Protein AF-A0A2E2ZI51-F1 (afdb_monomer)

Nearest PDB structures (foldseek):
  8xr2-assembly2_I  TM=8.487E-01  e=8.712E-02  Streptomyces xinghaiensis
  8jwk-assembly2_K  TM=8.325E-01  e=8.712E-02  Streptomyces xinghaiensis
  8jwl-assembly1_C  TM=8.204E-01  e=9.314E-02  Streptomyces xinghaiensis
  8jwo-assembly1_A  TM=8.372E-01  e=1.138E-01  Streptomyces xinghaiensis
  8jwo-assembly2_I  TM=8.409E-01  e=1.943E-01  Streptomyces xinghaiensis

Solvent-accessible surface area (backbone atoms only — not comparable to full-atom values): 4201 Å² total; per-residue (Å²): 107,45,73,83,72,71,41,60,64,68,25,55,62,57,44,53,58,55,33,32,90,90,39,90,74,72,86,82,86,55,91,48,71,67,46,44,54,47,51,57,54,30,71,67,57,85,73,64,69,64,59,58,55,49,34,28,75,70,64,76,42,65,78,83,59,60,113

Sequence (67 aa):
ICERYQVPLKAVALQFGLKHPAVISTIPGPRNSDHMLENIKMSQVDINPDLWEELKHENLIDNNCPL

Mean predicted aligned error: 2.42 Å

Radius of gyration: 12.53 Å; Cα contacts (8 Å, |Δi|>4): 54; chains: 1; bounding box: 23×29×34 Å

pLDDT: mean 95.57, std 2.64, range [86.25, 98.31]

Secondary structure (DSSP, 8-state):
-TTTTT--HHHHHHHHGGGSTT--------SSHHHHHHHHHHHT----HHHHHHHHHTTSS-TT---

Structure (mmCIF, N/CA/C/O backbone):
data_AF-A0A2E2ZI51-F1
#
_entry.id   AF-A0A2E2ZI51-F1
#
loop_
_atom_site.group_PDB
_atom_site.id
_atom_site.type_symbol
_atom_site.label_atom_id
_atom_site.label_alt_id
_atom_site.label_comp_id
_atom_site.label_asym_id
_atom_site.label_entity_id
_atom_site.label_seq_id
_atom_site.pdbx_PDB_ins_code
_atom_site.Cartn_x
_atom_site.Cartn_y
_atom_site.Cartn_z
_atom_site.occupancy
_atom_site.B_iso_or_equiv
_atom_site.auth_seq_id
_atom_site.auth_comp_id
_atom_site.auth_asym_id
_atom_site.auth_atom_id
_atom_site.pdbx_PDB_model_num
ATOM 1 N N . ILE A 1 1 ? 3.101 -13.053 6.095 1.00 96.75 1 ILE A N 1
ATOM 2 C CA . ILE A 1 1 ? 1.748 -12.534 5.776 1.00 96.75 1 ILE A CA 1
ATOM 3 C C . ILE A 1 1 ? 1.561 -12.472 4.266 1.00 96.75 1 ILE A C 1
ATOM 5 O O . ILE A 1 1 ? 0.960 -13.395 3.744 1.00 96.75 1 ILE A O 1
ATOM 9 N N . CYS A 1 2 ? 2.165 -11.513 3.551 1.00 97.88 2 CYS A N 1
ATOM 10 C CA . CYS A 1 2 ? 2.029 -11.376 2.089 1.00 97.88 2 CYS A CA 1
ATOM 11 C C . CYS A 1 2 ? 2.190 -12.697 1.306 1.00 97.88 2 CYS A C 1
ATOM 13 O O . CYS A 1 2 ? 1.327 -13.038 0.508 1.00 97.88 2 CYS A O 1
ATOM 15 N N . GLU A 1 3 ? 3.230 -13.487 1.601 1.00 97.81 3 GLU A N 1
ATOM 16 C CA . GLU A 1 3 ? 3.441 -14.805 0.975 1.00 97.81 3 GLU A CA 1
ATOM 17 C C . GLU A 1 3 ? 2.298 -15.800 1.233 1.00 97.81 3 GLU A C 1
ATOM 19 O O . GLU A 1 3 ? 1.895 -16.508 0.315 1.00 97.81 3 GLU A O 1
ATOM 24 N N . ARG A 1 4 ? 1.727 -15.829 2.450 1.00 97.69 4 ARG A N 1
ATOM 25 C CA . ARG A 1 4 ? 0.587 -16.703 2.787 1.00 97.69 4 ARG A CA 1
ATOM 26 C C . ARG A 1 4 ? -0.664 -16.335 1.993 1.00 97.69 4 ARG A C 1
ATOM 28 O O . ARG A 1 4 ? -1.363 -17.223 1.525 1.00 97.69 4 ARG A O 1
ATOM 35 N N . TYR A 1 5 ? -0.905 -15.038 1.817 1.00 98.06 5 TYR A N 1
ATOM 36 C CA . TYR A 1 5 ? -1.996 -14.514 0.989 1.00 98.06 5 TYR A CA 1
ATOM 37 C C . TYR A 1 5 ? -1.672 -14.520 -0.510 1.00 98.06 5 TYR A C 1
ATOM 39 O O . TYR A 1 5 ? -2.514 -14.126 -1.307 1.00 98.06 5 TYR A O 1
ATOM 47 N N . GLN A 1 6 ? -0.464 -14.943 -0.904 1.00 97.88 6 GLN A N 1
ATOM 48 C CA . GLN A 1 6 ? 0.012 -14.937 -2.291 1.00 97.88 6 GLN A CA 1
ATOM 49 C C . GLN A 1 6 ? -0.041 -13.549 -2.956 1.00 97.88 6 GLN A C 1
ATOM 51 O O . GLN A 1 6 ? -0.164 -13.426 -4.174 1.00 97.88 6 GLN A O 1
ATOM 56 N N . VAL A 1 7 ? 0.106 -12.488 -2.158 1.00 98.31 7 VAL A N 1
ATOM 57 C CA . VAL A 1 7 ? 0.130 -11.100 -2.632 1.00 98.31 7 VAL A CA 1
ATOM 58 C C . VAL A 1 7 ? 1.580 -10.604 -2.662 1.00 98.31 7 VAL A C 1
ATOM 60 O O . VAL A 1 7 ? 2.293 -10.735 -1.664 1.00 98.31 7 VAL A O 1
ATOM 63 N N . PRO A 1 8 ? 2.060 -9.993 -3.761 1.00 98.19 8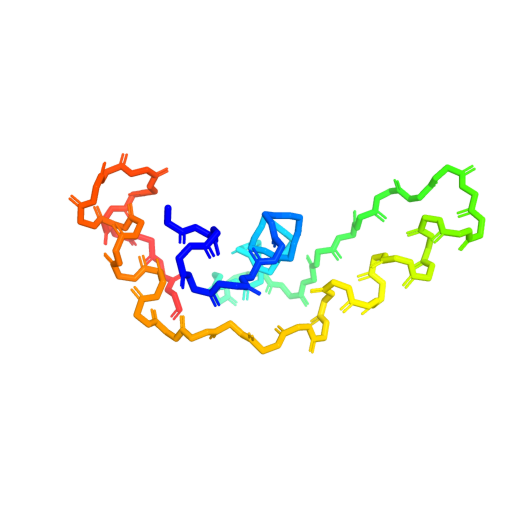 PRO A N 1
ATOM 64 C CA . PRO A 1 8 ? 3.379 -9.370 -3.785 1.00 98.19 8 PRO A CA 1
ATOM 65 C C . PRO A 1 8 ? 3.482 -8.227 -2.766 1.00 98.19 8 PRO A C 1
ATOM 67 O O . PRO A 1 8 ? 2.652 -7.321 -2.767 1.00 98.19 8 PRO A O 1
ATOM 70 N N . LEU A 1 9 ? 4.554 -8.189 -1.968 1.00 97.44 9 LEU A N 1
ATOM 71 C CA . LEU A 1 9 ? 4.774 -7.127 -0.971 1.00 97.44 9 LEU A CA 1
ATOM 72 C C . LEU A 1 9 ? 4.693 -5.711 -1.574 1.00 97.44 9 LEU A C 1
ATOM 74 O O . LEU A 1 9 ? 4.106 -4.811 -0.983 1.00 97.44 9 LEU A O 1
ATOM 78 N N . LYS A 1 10 ? 5.235 -5.521 -2.782 1.00 96.06 10 LYS A N 1
ATOM 79 C CA . LYS A 1 10 ? 5.167 -4.254 -3.530 1.00 96.06 10 LYS A CA 1
ATOM 80 C C . LYS A 1 10 ? 3.734 -3.810 -3.858 1.00 96.06 10 LYS A C 1
ATOM 82 O O . LYS A 1 10 ? 3.490 -2.611 -3.894 1.00 96.06 10 LYS A O 1
ATOM 87 N N . ALA A 1 11 ? 2.793 -4.739 -4.058 1.00 97.81 11 ALA A N 1
ATOM 88 C CA . ALA A 1 11 ? 1.383 -4.402 -4.255 1.00 97.81 11 ALA A CA 1
ATOM 89 C C . ALA A 1 11 ? 0.762 -3.872 -2.960 1.00 97.81 11 ALA A C 1
ATOM 91 O O . ALA A 1 11 ? 0.140 -2.815 -2.978 1.00 97.81 11 ALA A O 1
ATOM 92 N N . VAL A 1 12 ? 1.018 -4.547 -1.834 1.00 97.75 12 VAL A N 1
ATOM 93 C CA . VAL A 1 12 ? 0.572 -4.096 -0.505 1.00 97.75 12 VAL A CA 1
ATOM 94 C C . VAL A 1 12 ? 1.135 -2.711 -0.194 1.00 97.75 12 VAL A C 1
ATOM 96 O O . VAL A 1 12 ? 0.382 -1.799 0.119 1.00 97.75 12 VAL A O 1
ATOM 99 N N . ALA A 1 13 ? 2.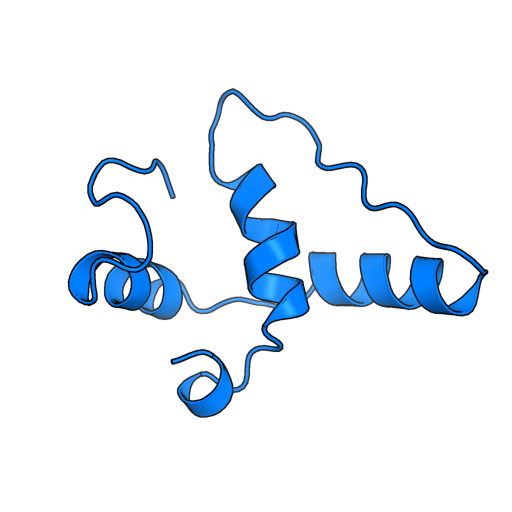444 -2.511 -0.356 1.00 95.81 13 ALA A N 1
ATOM 100 C CA . ALA A 1 13 ? 3.077 -1.219 -0.093 1.00 95.81 13 ALA A CA 1
ATOM 101 C C . ALA A 1 13 ? 2.521 -0.094 -0.985 1.00 95.81 13 ALA A C 1
ATOM 103 O O . ALA A 1 13 ? 2.264 1.006 -0.500 1.00 95.81 13 ALA A O 1
ATOM 104 N N . LEU A 1 14 ? 2.309 -0.369 -2.278 1.00 95.56 14 LEU A N 1
ATOM 105 C CA . LEU A 1 14 ? 1.775 0.611 -3.223 1.00 95.56 14 LEU A CA 1
ATOM 106 C C . LEU A 1 14 ? 0.321 0.984 -2.909 1.00 95.56 14 LEU A C 1
ATOM 108 O O . LEU A 1 14 ? -0.026 2.162 -2.916 1.00 95.56 14 LEU A O 1
ATOM 112 N N . GLN A 1 15 ? -0.526 -0.009 -2.636 1.00 95.94 15 GLN A N 1
ATOM 113 C CA . GLN A 1 15 ? -1.952 0.211 -2.397 1.00 95.94 15 GLN A CA 1
ATOM 114 C C . GLN A 1 15 ? -2.248 0.720 -0.983 1.00 95.94 15 GLN A C 1
ATOM 116 O O . GLN A 1 15 ? -3.270 1.373 -0.795 1.00 95.94 15 GLN A O 1
ATOM 121 N N . PHE A 1 16 ? -1.353 0.506 -0.011 1.00 95.62 16 PHE A N 1
ATOM 122 C CA . PHE A 1 16 ? -1.500 1.028 1.351 1.00 95.62 16 PHE A CA 1
ATOM 123 C C . PHE A 1 16 ? -1.680 2.551 1.369 1.00 95.62 16 PHE A C 1
ATOM 125 O O . PHE A 1 16 ? -2.560 3.062 2.056 1.00 95.62 16 PHE A O 1
ATOM 132 N N . GLY A 1 17 ? -0.910 3.281 0.552 1.00 91.88 17 GLY A N 1
ATOM 133 C CA . GLY A 1 17 ? -1.044 4.737 0.438 1.00 91.88 17 GLY A CA 1
ATOM 134 C C . GLY A 1 17 ? -2.443 5.185 0.002 1.00 91.88 17 GLY A C 1
ATOM 135 O O . GLY A 1 17 ? -2.909 6.233 0.432 1.00 91.88 17 GLY A O 1
ATOM 136 N N . LEU A 1 18 ? -3.145 4.369 -0.789 1.00 92.12 18 LEU A N 1
ATOM 137 C CA . LEU A 1 18 ? -4.494 4.650 -1.291 1.00 92.12 18 LEU A CA 1
ATOM 138 C C . LEU A 1 18 ? -5.609 4.270 -0.308 1.00 92.12 18 LEU A C 1
ATOM 140 O O . LEU A 1 18 ? -6.778 4.510 -0.600 1.00 92.12 18 LEU A O 1
ATOM 144 N N . LYS A 1 19 ? -5.279 3.670 0.840 1.00 92.88 19 LYS A N 1
ATOM 145 C CA . LYS A 1 19 ? -6.280 3.250 1.824 1.00 92.88 19 LYS A CA 1
ATOM 146 C C . LYS A 1 19 ? -6.803 4.373 2.711 1.00 92.88 19 LYS A C 1
ATOM 148 O O . LYS A 1 19 ? -7.886 4.268 3.277 1.00 92.88 19 LYS A O 1
ATOM 153 N N . HIS A 1 20 ? -6.087 5.489 2.772 1.00 93.25 20 HIS A N 1
ATOM 154 C CA . HIS A 1 20 ? -6.524 6.639 3.544 1.00 93.25 20 HIS A CA 1
ATOM 155 C C . HIS A 1 20 ? -7.452 7.548 2.711 1.00 93.25 20 HIS A C 1
ATOM 157 O O . HIS A 1 20 ? -7.041 8.003 1.646 1.00 93.25 20 HIS A O 1
ATOM 163 N N . PRO A 1 21 ? -8.651 7.935 3.199 1.00 92.06 21 PRO A N 1
ATOM 164 C CA . PRO A 1 21 ? -9.620 8.727 2.422 1.00 92.06 21 PRO A CA 1
ATOM 165 C C . PRO A 1 21 ? -9.115 10.122 2.017 1.00 92.06 21 PRO A C 1
ATOM 167 O O . PRO A 1 21 ? -9.577 10.697 1.037 1.00 92.06 21 PRO A O 1
ATOM 170 N N . ALA A 1 22 ? -8.153 10.677 2.758 1.00 94.88 22 ALA A N 1
ATOM 171 C CA . ALA A 1 22 ? -7.477 11.927 2.391 1.00 94.88 22 ALA A CA 1
ATOM 172 C C . ALA A 1 22 ? -6.459 11.791 1.236 1.00 94.88 22 ALA A C 1
ATOM 174 O O . ALA A 1 22 ? -5.955 12.805 0.755 1.00 94.88 22 ALA A O 1
ATOM 175 N N . VAL A 1 23 ? -6.121 10.572 0.801 1.00 93.50 23 VAL A N 1
ATOM 176 C CA . VAL A 1 23 ? -5.148 10.333 -0.270 1.00 93.50 23 VAL A CA 1
ATOM 177 C C . VAL A 1 23 ? -5.882 10.058 -1.576 1.00 93.50 23 VAL A C 1
ATOM 179 O O . VAL A 1 23 ? -6.502 9.019 -1.761 1.00 93.50 23 VAL A O 1
ATOM 182 N N . ILE A 1 24 ? -5.769 10.996 -2.514 1.00 93.94 24 ILE A N 1
ATOM 183 C CA . ILE A 1 24 ? -6.393 10.879 -3.840 1.00 93.94 24 ILE A CA 1
ATOM 184 C C . ILE A 1 24 ? -5.552 10.074 -4.840 1.00 93.94 24 ILE A C 1
ATOM 186 O O . ILE A 1 24 ? -6.068 9.622 -5.858 1.00 93.94 24 ILE A O 1
ATOM 190 N N . SER A 1 25 ? -4.241 9.959 -4.610 1.00 92.62 25 SER A N 1
ATOM 191 C CA . SER A 1 25 ? -3.308 9.324 -5.539 1.00 92.62 25 SER A CA 1
ATOM 192 C C . SER A 1 25 ? -1.996 8.961 -4.849 1.00 92.62 25 SER A C 1
ATOM 194 O O . SER A 1 25 ? -1.538 9.668 -3.953 1.00 92.62 25 SER A O 1
ATOM 196 N N . THR A 1 26 ? -1.375 7.879 -5.314 1.00 91.25 26 THR A N 1
ATOM 197 C CA . THR A 1 26 ? -0.012 7.469 -4.962 1.00 91.25 26 THR A CA 1
ATOM 198 C C 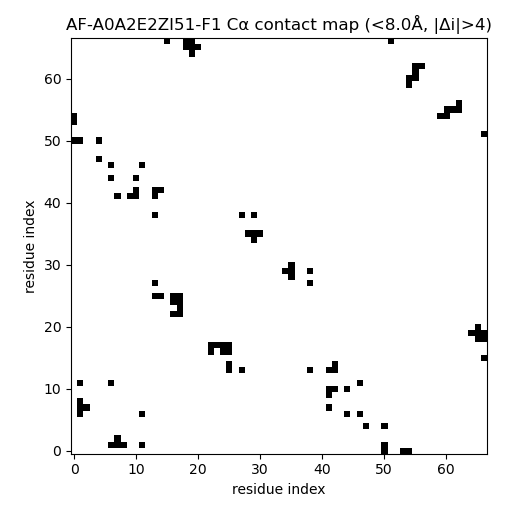. THR A 1 26 ? 0.824 7.488 -6.237 1.00 91.25 26 THR A C 1
ATOM 200 O O . THR A 1 26 ? 0.437 6.882 -7.235 1.00 91.25 26 THR A O 1
ATOM 203 N N . ILE A 1 27 ? 1.962 8.190 -6.220 1.00 91.06 27 ILE A N 1
ATOM 204 C CA . ILE A 1 27 ? 2.825 8.390 -7.394 1.00 91.06 27 ILE A CA 1
ATOM 205 C C . ILE A 1 27 ? 4.113 7.568 -7.212 1.00 91.06 27 ILE A C 1
ATOM 207 O O . ILE A 1 27 ? 5.077 8.071 -6.629 1.00 91.06 27 ILE A O 1
ATOM 211 N N . PRO A 1 28 ? 4.159 6.299 -7.661 1.00 91.50 28 PRO A N 1
ATOM 212 C CA . PRO A 1 28 ? 5.381 5.509 -7.592 1.00 91.50 28 PRO A CA 1
ATOM 213 C C . PRO A 1 28 ? 6.394 5.987 -8.642 1.00 91.50 28 PRO A C 1
ATOM 215 O O . PRO A 1 28 ? 6.020 6.347 -9.757 1.00 91.50 28 PRO A O 1
ATOM 218 N N . GLY A 1 29 ? 7.685 5.979 -8.299 1.00 92.69 29 GLY A N 1
ATOM 219 C CA . GLY A 1 29 ? 8.765 6.439 -9.180 1.00 92.69 29 GLY A CA 1
ATOM 220 C C . GLY A 1 29 ? 9.427 5.301 -9.971 1.00 92.69 29 GLY A C 1
ATOM 221 O O . GLY A 1 29 ? 10.259 4.589 -9.403 1.00 92.69 29 GLY A O 1
ATOM 222 N N . PRO A 1 30 ? 9.118 5.105 -11.267 1.00 94.12 30 PRO A N 1
ATOM 223 C CA . PRO A 1 30 ? 9.823 4.136 -12.101 1.00 94.12 30 PRO A CA 1
ATOM 224 C C . PRO A 1 30 ? 11.182 4.680 -12.572 1.00 94.12 30 PRO A C 1
ATOM 226 O O . PRO A 1 30 ? 11.330 5.870 -12.835 1.00 94.12 30 PRO A O 1
ATOM 229 N N . ARG A 1 31 ? 12.180 3.799 -12.728 1.00 95.06 31 ARG A N 1
ATOM 230 C CA . ARG A 1 31 ? 13.493 4.150 -13.318 1.00 95.06 31 ARG A CA 1
ATOM 231 C C . ARG A 1 31 ? 13.573 3.865 -14.822 1.00 95.06 31 ARG A C 1
ATOM 233 O O . ARG A 1 31 ? 14.477 4.354 -15.486 1.00 95.06 31 ARG A O 1
ATOM 240 N N . ASN A 1 32 ? 12.657 3.049 -15.337 1.00 97.12 32 ASN A N 1
ATOM 241 C CA . ASN A 1 32 ? 12.552 2.633 -16.734 1.00 97.12 32 ASN A CA 1
ATOM 242 C C . ASN A 1 32 ? 11.098 2.211 -17.040 1.00 97.12 32 ASN A C 1
ATOM 244 O O . ASN A 1 32 ? 10.242 2.214 -16.150 1.00 97.12 32 ASN A O 1
ATOM 248 N N . SER A 1 33 ? 10.820 1.853 -18.295 1.00 97.06 33 SER A N 1
ATOM 249 C CA . SER A 1 33 ? 9.494 1.408 -18.749 1.00 97.06 33 SER A CA 1
ATOM 250 C C . SER A 1 33 ? 8.996 0.162 -18.022 1.00 97.06 33 SER A C 1
ATOM 252 O O . SER A 1 33 ? 7.816 0.076 -17.695 1.00 97.06 33 SER A O 1
ATOM 254 N N . ASP A 1 34 ? 9.883 -0.780 -17.718 1.00 97.31 34 ASP A N 1
ATOM 255 C CA . ASP A 1 34 ? 9.493 -2.044 -17.092 1.00 97.31 34 ASP A CA 1
ATOM 256 C C . ASP A 1 34 ? 9.004 -1.810 -15.662 1.00 97.31 34 ASP A C 1
ATOM 258 O O . ASP A 1 34 ? 7.979 -2.354 -15.258 1.00 97.31 34 ASP A O 1
ATOM 262 N N . HIS A 1 35 ? 9.657 -0.906 -14.926 1.00 96.38 35 HIS A N 1
ATOM 263 C CA . HIS A 1 35 ? 9.201 -0.479 -13.603 1.00 96.38 35 HIS A CA 1
ATOM 264 C C . HIS A 1 35 ? 7.854 0.257 -13.680 1.00 96.38 35 HIS A C 1
ATOM 266 O O . HIS A 1 35 ? 7.032 0.130 -12.776 1.00 96.38 35 HIS A O 1
ATOM 272 N N . MET A 1 36 ? 7.599 1.029 -14.746 1.00 96.44 36 MET A N 1
ATOM 273 C CA . MET A 1 36 ? 6.292 1.670 -14.944 1.00 96.44 36 MET A CA 1
ATOM 274 C C . MET A 1 36 ? 5.196 0.611 -15.115 1.00 96.44 36 MET A C 1
ATOM 276 O O . MET A 1 36 ? 4.174 0.674 -14.433 1.00 96.44 36 MET A O 1
ATOM 280 N N . LEU A 1 37 ? 5.417 -0.376 -15.986 1.00 97.31 37 LEU A N 1
ATOM 281 C CA . LEU A 1 37 ? 4.474 -1.476 -16.209 1.00 97.31 37 LEU A CA 1
ATOM 282 C C . LEU A 1 37 ? 4.269 -2.309 -14.940 1.00 97.31 37 LEU A C 1
ATOM 284 O O . LEU A 1 37 ? 3.149 -2.711 -14.627 1.00 97.31 37 LEU A O 1
ATOM 288 N N . GLU A 1 38 ? 5.335 -2.531 -14.173 1.00 97.00 38 GLU A N 1
ATOM 289 C CA . GLU A 1 38 ? 5.270 -3.216 -12.888 1.00 97.00 38 GLU A CA 1
ATOM 290 C C . GLU A 1 38 ? 4.419 -2.449 -11.870 1.00 97.00 38 GLU A C 1
ATOM 292 O O . GLU A 1 38 ? 3.580 -3.066 -11.215 1.00 97.00 38 GLU A O 1
ATOM 297 N N . ASN A 1 39 ? 4.571 -1.126 -11.771 1.00 96.25 39 ASN A N 1
ATOM 298 C CA . ASN A 1 39 ? 3.748 -0.290 -10.893 1.00 96.25 39 ASN A CA 1
ATOM 299 C C . ASN A 1 39 ? 2.261 -0.384 -11.252 1.00 96.25 39 ASN A C 1
ATOM 301 O O . ASN A 1 39 ? 1.434 -0.547 -10.358 1.00 96.25 39 ASN A O 1
ATOM 305 N N . ILE A 1 40 ? 1.928 -0.345 -12.548 1.00 95.75 40 ILE A N 1
ATOM 306 C CA . ILE A 1 40 ? 0.547 -0.521 -13.031 1.00 95.75 40 ILE A CA 1
ATOM 307 C C . ILE A 1 40 ? 0.025 -1.909 -12.654 1.00 95.75 40 ILE A C 1
ATOM 309 O O . ILE A 1 40 ? -1.076 -2.041 -12.131 1.00 95.75 40 ILE A O 1
ATOM 313 N N . LYS A 1 41 ? 0.827 -2.958 -12.863 1.00 97.44 41 LYS A N 1
ATOM 314 C CA . LYS A 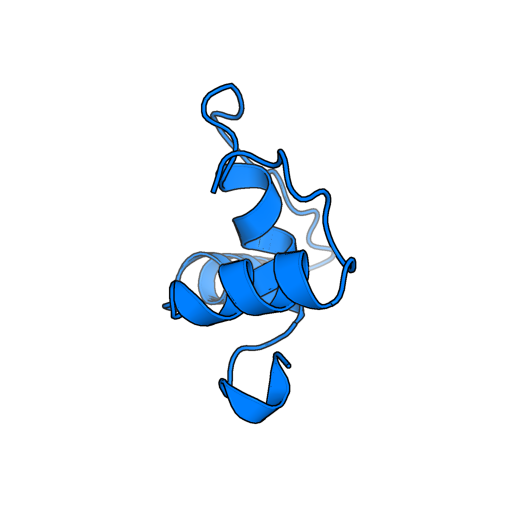1 41 ? 0.435 -4.317 -12.479 1.00 97.44 41 LYS A CA 1
ATOM 315 C C . LYS A 1 41 ? 0.185 -4.418 -10.973 1.00 97.44 41 LYS A C 1
ATOM 317 O O . LYS A 1 41 ? -0.764 -5.068 -10.560 1.00 97.44 41 LYS A O 1
ATOM 322 N N . MET A 1 42 ? 1.035 -3.803 -10.149 1.00 97.62 42 MET A N 1
ATOM 323 C CA . MET A 1 42 ? 0.924 -3.861 -8.689 1.00 97.62 42 MET A CA 1
ATOM 324 C C . MET A 1 42 ? -0.251 -3.060 -8.132 1.00 97.62 42 MET A C 1
ATOM 326 O O . MET A 1 42 ? -0.819 -3.467 -7.119 1.00 97.62 42 MET A O 1
ATOM 330 N N . SER A 1 43 ? -0.640 -1.959 -8.778 1.00 95.44 43 SER A N 1
ATOM 331 C CA . SER A 1 43 ? -1.814 -1.184 -8.359 1.00 95.44 43 SER A CA 1
ATOM 332 C C . SER A 1 43 ? -3.137 -1.894 -8.656 1.00 95.44 43 SER A C 1
ATOM 334 O O . SER A 1 43 ? -4.159 -1.503 -8.106 1.00 95.44 43 SER A O 1
ATOM 336 N N . GLN A 1 44 ? -3.112 -2.934 -9.494 1.00 95.94 44 GLN A N 1
ATOM 337 C CA . GLN A 1 44 ? -4.279 -3.716 -9.914 1.00 95.94 44 GLN A CA 1
ATOM 338 C C . GLN A 1 44 ? -4.364 -5.099 -9.255 1.00 95.94 44 GLN A C 1
ATOM 340 O O . GLN A 1 44 ? -5.278 -5.858 -9.560 1.00 95.94 44 GLN A O 1
ATOM 345 N N . VAL A 1 45 ? -3.408 -5.472 -8.398 1.00 98.06 45 VAL A N 1
ATOM 346 C CA . VAL A 1 45 ? -3.478 -6.751 -7.679 1.00 98.06 45 VAL A CA 1
ATOM 347 C C . VAL A 1 45 ? -4.644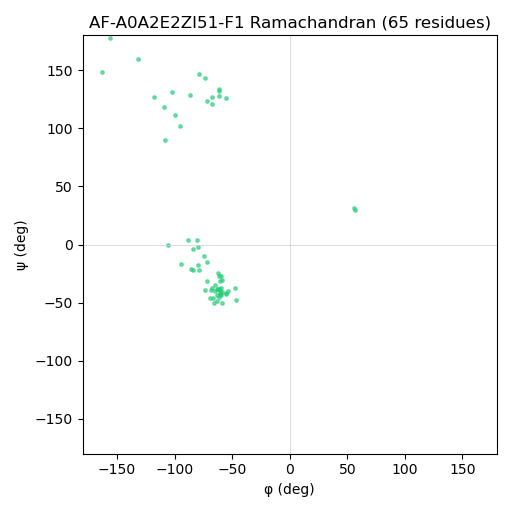 -6.709 -6.698 1.00 98.06 45 VAL A C 1
ATOM 349 O O . VAL A 1 45 ? -4.687 -5.824 -5.849 1.00 98.06 45 VAL A O 1
ATOM 352 N N . ASP A 1 46 ? -5.532 -7.696 -6.763 1.00 97.44 46 ASP A N 1
ATOM 353 C CA . ASP A 1 46 ? -6.565 -7.877 -5.750 1.00 97.44 46 ASP A CA 1
ATOM 354 C C . ASP A 1 46 ? -5.923 -8.296 -4.422 1.00 97.44 46 ASP A C 1
ATOM 356 O O . ASP A 1 46 ? -5.224 -9.309 -4.335 1.00 97.44 46 ASP A O 1
ATOM 360 N N . ILE A 1 47 ? -6.145 -7.500 -3.376 1.00 97.75 47 ILE A N 1
ATOM 361 C CA . ILE A 1 47 ? -5.629 -7.768 -2.033 1.00 97.75 47 ILE A CA 1
ATOM 362 C C . ILE A 1 47 ? -6.802 -8.159 -1.146 1.00 97.75 47 ILE A C 1
ATOM 364 O O . ILE A 1 47 ? -7.710 -7.357 -0.931 1.00 97.75 47 ILE A O 1
ATOM 368 N N . ASN A 1 48 ? -6.763 -9.384 -0.616 1.00 97.31 48 ASN A N 1
ATOM 369 C CA . ASN A 1 48 ? -7.750 -9.846 0.355 1.00 97.31 48 ASN A CA 1
ATOM 370 C C . ASN A 1 48 ? -7.794 -8.867 1.553 1.00 97.31 48 ASN A C 1
ATOM 372 O O . ASN A 1 48 ? -6.737 -8.622 2.142 1.00 97.31 48 ASN A O 1
ATOM 376 N N . PRO A 1 49 ? -8.971 -8.321 1.923 1.00 96.00 49 PRO A N 1
ATOM 377 C CA . PRO A 1 49 ? -9.136 -7.463 3.095 1.00 96.00 49 PRO A CA 1
ATOM 378 C C . PRO A 1 49 ? -8.495 -8.007 4.380 1.00 96.00 49 PRO A C 1
ATOM 380 O O . PRO A 1 49 ? -7.882 -7.239 5.121 1.00 96.00 49 PRO A O 1
ATOM 383 N N . ASP A 1 50 ? -8.546 -9.325 4.590 1.00 97.31 50 ASP A N 1
ATOM 384 C CA . ASP A 1 50 ? -7.998 -9.999 5.775 1.00 97.31 50 ASP A CA 1
ATOM 385 C C . ASP A 1 50 ? -6.480 -9.811 5.914 1.00 97.31 50 ASP A C 1
ATOM 387 O O . ASP A 1 50 ? -5.955 -9.786 7.026 1.00 97.31 50 ASP A O 1
ATOM 391 N N . LEU A 1 51 ? -5.762 -9.601 4.800 1.00 98.31 51 LEU A N 1
ATOM 392 C CA . LEU A 1 51 ? -4.333 -9.288 4.837 1.00 98.31 51 LEU A CA 1
ATOM 393 C C . LEU A 1 51 ? -4.079 -8.014 5.647 1.00 98.31 51 LEU A C 1
ATOM 395 O O . LEU A 1 51 ? -3.111 -7.957 6.403 1.00 98.31 51 LEU A O 1
ATOM 399 N N . TRP A 1 52 ? -4.920 -6.990 5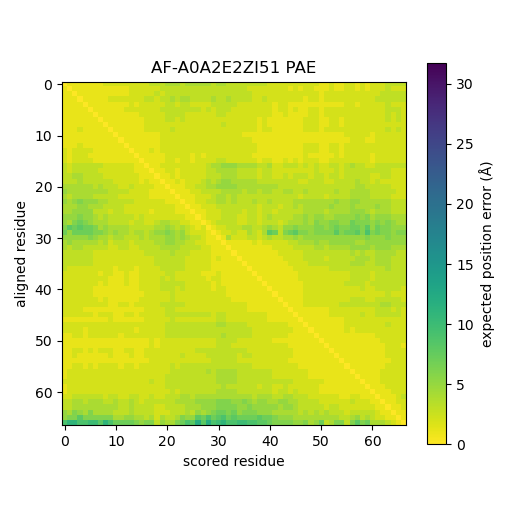.490 1.00 97.44 52 TRP A N 1
ATOM 400 C CA . TRP A 1 52 ? -4.741 -5.714 6.179 1.00 97.44 52 TRP A CA 1
ATOM 401 C C . TRP A 1 52 ? -5.079 -5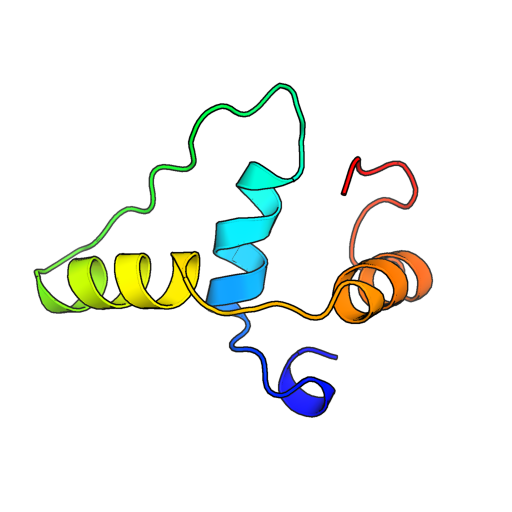.810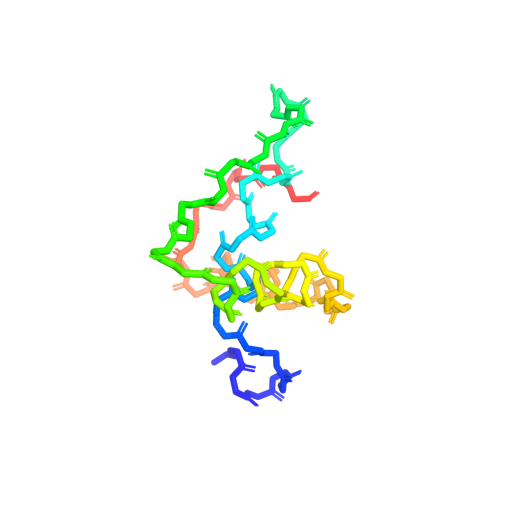 7.664 1.00 97.44 52 TRP A C 1
ATOM 403 O O . TRP A 1 52 ? -4.357 -5.254 8.492 1.00 97.44 52 TRP A O 1
ATOM 413 N N . GLU A 1 53 ? -6.134 -6.553 7.996 1.00 96.88 53 GLU A N 1
ATOM 414 C CA . GLU A 1 53 ? -6.497 -6.836 9.385 1.00 96.88 53 GLU A CA 1
ATOM 415 C C . GLU A 1 53 ? -5.396 -7.637 10.090 1.00 96.88 53 GLU A C 1
ATOM 417 O O . GLU A 1 53 ? -5.041 -7.342 11.230 1.00 96.88 53 GLU A O 1
ATOM 422 N N . GLU A 1 54 ? -4.759 -8.581 9.394 1.00 97.81 54 GLU A N 1
ATOM 423 C CA . GLU A 1 54 ? -3.619 -9.324 9.931 1.00 97.81 54 GLU A CA 1
ATOM 424 C C . GLU A 1 54 ? -2.380 -8.431 10.119 1.00 97.81 54 GLU A C 1
ATOM 426 O O . GLU A 1 54 ? -1.685 -8.550 11.126 1.00 97.81 54 GLU A O 1
ATOM 431 N N . LEU A 1 55 ? -2.118 -7.480 9.210 1.00 98.00 55 LEU A N 1
ATOM 432 C CA . LEU A 1 55 ? -1.045 -6.492 9.397 1.00 98.00 55 LEU A CA 1
ATOM 433 C C . LEU A 1 55 ? -1.273 -5.609 10.635 1.00 98.00 55 LEU A C 1
ATOM 435 O O . LEU A 1 55 ? -0.303 -5.288 11.325 1.00 98.00 55 LEU A O 1
ATOM 439 N N . LYS A 1 56 ? -2.524 -5.226 10.921 1.00 96.94 56 LYS A N 1
ATOM 440 C CA . LYS A 1 56 ? -2.899 -4.513 12.154 1.00 96.94 56 LYS A CA 1
ATOM 441 C C . LYS A 1 56 ? -2.697 -5.390 13.386 1.00 96.94 56 LYS A C 1
ATOM 443 O O . LYS A 1 56 ? -2.009 -4.987 14.319 1.00 96.94 56 LYS A O 1
ATOM 448 N N . HIS A 1 57 ? -3.227 -6.612 13.355 1.00 97.25 57 HIS A N 1
ATOM 449 C CA . HIS A 1 57 ? -3.126 -7.571 14.456 1.00 97.25 57 HIS A CA 1
ATOM 450 C C . HIS A 1 57 ? -1.672 -7.839 14.873 1.00 97.25 57 HIS A C 1
ATOM 452 O O . HIS A 1 57 ? -1.349 -7.850 16.059 1.00 97.25 57 HIS A O 1
ATOM 458 N N . GLU A 1 58 ? -0.781 -7.977 13.890 1.00 97.75 58 GLU A N 1
ATOM 459 C CA . GLU A 1 58 ? 0.657 -8.190 14.088 1.00 97.75 58 GLU A CA 1
ATOM 460 C C . GLU A 1 58 ? 1.432 -6.888 14.391 1.00 97.75 58 GLU A C 1
ATOM 462 O O . GLU A 1 58 ? 2.655 -6.907 14.520 1.00 97.75 58 GLU A O 1
ATOM 467 N N . ASN A 1 59 ? 0.743 -5.748 14.527 1.00 96.94 59 ASN A N 1
ATOM 468 C CA . ASN A 1 59 ? 1.301 -4.411 14.775 1.00 96.94 59 ASN A CA 1
ATOM 469 C C . ASN A 1 59 ? 2.346 -3.964 13.735 1.00 96.94 59 ASN A C 1
ATOM 471 O O . ASN A 1 59 ? 3.282 -3.226 14.048 1.00 96.94 59 ASN A O 1
ATOM 475 N N . LEU A 1 60 ? 2.194 -4.407 12.485 1.00 96.81 60 LEU A N 1
ATOM 476 C CA . LEU A 1 60 ? 3.050 -4.003 11.364 1.00 96.81 60 LEU A CA 1
ATOM 477 C C . LEU A 1 60 ? 2.575 -2.700 10.710 1.00 96.81 60 LEU A C 1
ATOM 479 O O . LEU A 1 60 ? 3.361 -2.017 10.053 1.00 96.81 60 LEU A O 1
ATOM 483 N N . ILE A 1 61 ? 1.304 -2.350 10.907 1.00 95.94 61 ILE A N 1
ATOM 484 C CA . ILE A 1 61 ? 0.722 -1.036 10.621 1.00 95.94 61 ILE A CA 1
ATOM 485 C C . ILE A 1 61 ? -0.097 -0.578 11.832 1.00 95.94 61 ILE A C 1
ATOM 487 O O . ILE A 1 61 ? -0.497 -1.393 12.661 1.00 95.94 61 ILE A O 1
ATOM 491 N N .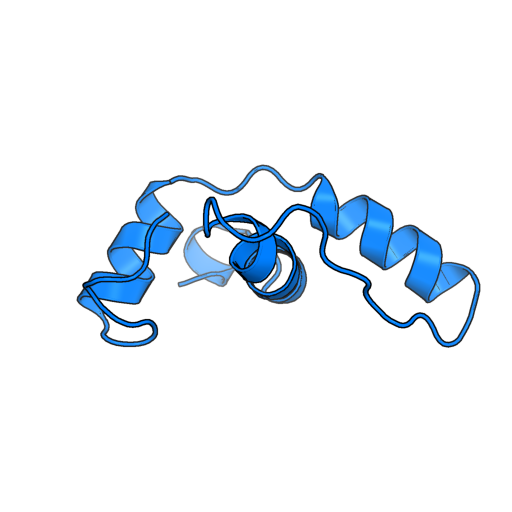 ASP A 1 62 ? -0.347 0.727 11.941 1.00 94.69 62 ASP A N 1
ATOM 492 C CA . ASP A 1 62 ? -1.121 1.284 13.054 1.00 94.69 62 ASP A CA 1
ATOM 493 C C . ASP A 1 62 ? -2.555 0.723 13.075 1.00 94.69 62 ASP A C 1
ATOM 495 O O . ASP A 1 62 ? -3.246 0.705 12.051 1.00 94.69 62 ASP A O 1
ATOM 499 N N . ASN A 1 63 ? -3.028 0.305 14.253 1.00 94.06 63 ASN A N 1
ATOM 500 C CA . ASN A 1 63 ? -4.380 -0.236 14.433 1.00 94.06 63 ASN A CA 1
ATOM 501 C C . ASN A 1 63 ? -5.482 0.769 14.049 1.00 94.06 63 ASN A C 1
ATOM 503 O O . ASN A 1 63 ? -6.557 0.368 13.597 1.00 94.06 63 ASN A O 1
ATOM 507 N N . ASN A 1 64 ? -5.205 2.071 14.153 1.00 92.19 64 ASN A N 1
ATOM 508 C CA . ASN A 1 64 ? -6.119 3.153 13.787 1.00 92.19 64 ASN A CA 1
ATOM 509 C C . ASN A 1 64 ? -6.013 3.563 12.311 1.00 92.19 64 ASN A C 1
ATOM 511 O O . ASN A 1 64 ? -6.663 4.523 11.898 1.00 92.19 64 ASN A O 1
ATOM 515 N N . CYS A 1 65 ? -5.198 2.876 11.503 1.00 90.62 65 CYS A N 1
ATOM 516 C CA . CYS A 1 65 ? -5.089 3.178 10.083 1.00 90.62 65 CYS A CA 1
ATOM 517 C C . CYS A 1 65 ? -6.451 2.977 9.381 1.00 90.62 65 CYS A C 1
ATOM 519 O O . CYS A 1 65 ? -7.054 1.905 9.530 1.00 90.62 65 CYS A O 1
ATOM 521 N N . PRO A 1 66 ? -6.956 3.969 8.628 1.00 87.06 66 PRO A N 1
ATOM 522 C CA . PRO A 1 66 ? -8.139 3.786 7.791 1.00 87.06 66 PRO A CA 1
ATOM 523 C C . PRO A 1 66 ? -7.782 2.896 6.586 1.00 87.06 66 PRO A C 1
ATOM 525 O O . PRO A 1 66 ? -6.825 3.200 5.873 1.00 87.06 66 PRO A O 1
ATOM 528 N N . LEU A 1 67 ? -8.511 1.782 6.418 1.00 86.25 67 LEU A N 1
ATOM 529 C CA . LEU A 1 67 ? -8.284 0.714 5.425 1.00 86.25 67 LEU A CA 1
ATOM 530 C C . LEU A 1 67 ? -9.400 0.611 4.376 1.00 86.25 67 LEU A C 1
ATOM 532 O O . LEU A 1 67 ? -10.557 0.912 4.738 1.00 86.25 67 LEU A O 1
#

Foldseek 3Di:
DCVVQVADPLLCVQCLQVQAPPRPDDDDDDPDPVSVVVSVVSVPDDDDPVVVVVCCVVVVDPVPRRD